Protein AF-A0A2E7CJ97-F1 (afdb_monomer_lite)

Foldseek 3Di:
DDDDPVVVVVVVVVVVVVVVVVVPPPVVPFQFAKEFLVLVQLLQVLLQVVCVLLVHPDRDDGDPGIDRTDDPVVVVSLVVVVVLCVVLVHDDPDDSNVPHYSVVSVVSSVSSVVLSVDPSSSVSSVVVPDDPPPCPDPPPPPDPPPDDPPPDPVVVVVVPPD

Secondary structure (DSSP, 8-state):
-PPPGGGGTSSHHHHHHHHHHHTT----PPPEEEE-HHHHHHHHHHHHHHHHHTT---PPPPPSS-EEE--HHHHHHHHHHHHHHHHTT------GGG--BHHHHHHHHHHHHHHTT-HHHHHHHHHHHS----------------------HHHHHHTT--

Sequence (162 aa):
MSIPTDLLAQAGNIGAGMDQIEAQGMQIAMPTGQYSSRALNSLVETVNEIMSMIGEQENYPSFTEDQTALPQDFVNMIMAIMTIAEDAQVPVDIELQDIVSDREIARLVALLKRLSKDSSFQQYLEAQESPPMMEEAAAVEALPEGGEMTVSDDELFASRMR

pLDDT: mean 76.58, std 20.95, range [38.78, 97.88]

Structure (mmCIF, N/CA/C/O backbone):
data_AF-A0A2E7CJ97-F1
#
_entry.id   AF-A0A2E7CJ97-F1
#
loop_
_atom_site.group_PDB
_atom_site.id
_atom_site.type_symbol
_atom_site.label_atom_id
_atom_site.label_alt_id
_atom_site.label_comp_id
_atom_site.label_asym_id
_atom_site.l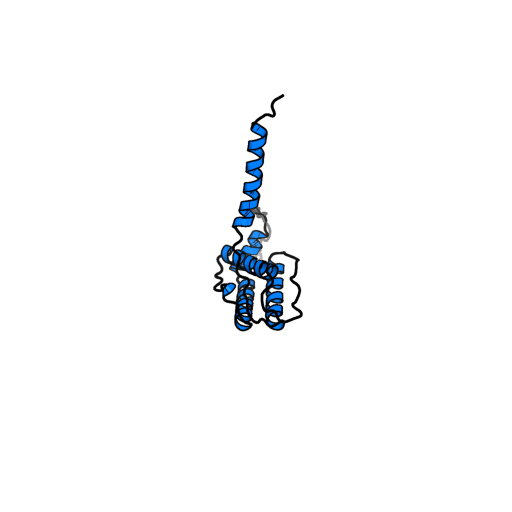abel_entity_id
_atom_site.label_seq_id
_atom_site.pdbx_PDB_ins_code
_atom_site.Cartn_x
_atom_site.Cartn_y
_atom_site.Cartn_z
_atom_site.occupancy
_atom_site.B_iso_or_equiv
_atom_site.auth_seq_id
_atom_site.auth_comp_id
_atom_site.auth_asym_id
_atom_site.auth_atom_id
_atom_site.pdbx_PDB_model_num
ATOM 1 N N . MET A 1 1 ? -24.989 52.827 -30.080 1.00 48.50 1 MET A N 1
ATOM 2 C CA . MET A 1 1 ? -23.684 52.197 -29.798 1.00 48.50 1 MET A CA 1
ATOM 3 C C . MET A 1 1 ? -23.980 50.757 -29.440 1.00 48.50 1 MET A C 1
ATOM 5 O O . MET A 1 1 ? -24.463 50.504 -28.345 1.00 48.50 1 MET A O 1
ATOM 9 N N . SER A 1 2 ? -23.861 49.868 -30.421 1.00 52.00 2 SER A N 1
ATOM 10 C CA . SER A 1 2 ? -24.247 48.461 -30.294 1.00 52.00 2 SER A CA 1
ATOM 11 C C . SER A 1 2 ? -23.062 47.675 -29.753 1.00 52.00 2 SER A C 1
ATOM 13 O O . SER A 1 2 ? -21.958 47.803 -30.279 1.00 52.00 2 SER A O 1
ATOM 15 N N . ILE A 1 3 ? -23.283 46.908 -28.688 1.00 54.12 3 ILE A N 1
ATOM 16 C CA . ILE A 1 3 ? -22.270 46.010 -28.137 1.00 54.12 3 ILE A CA 1
ATOM 17 C C . ILE A 1 3 ? -22.035 44.905 -29.182 1.00 54.12 3 ILE A C 1
ATOM 19 O O . ILE A 1 3 ? -23.017 44.314 -29.637 1.00 54.12 3 ILE A O 1
ATOM 23 N N . PRO A 1 4 ? -20.788 44.658 -29.621 1.00 50.66 4 PRO A N 1
ATOM 24 C CA . PRO A 1 4 ? -20.494 43.639 -30.621 1.00 50.66 4 PRO A CA 1
ATOM 25 C C . PRO A 1 4 ? -20.845 42.246 -30.086 1.00 50.66 4 PRO A C 1
ATOM 27 O O . PRO A 1 4 ? -20.364 41.820 -29.036 1.00 50.66 4 PRO A O 1
ATOM 30 N N . THR A 1 5 ? -21.696 41.549 -30.836 1.00 57.38 5 THR A N 1
ATOM 31 C CA . THR A 1 5 ? -22.243 40.211 -30.560 1.00 57.38 5 THR A CA 1
ATOM 32 C C . THR A 1 5 ? -21.164 39.125 -30.422 1.00 57.38 5 THR A C 1
ATOM 34 O O . THR A 1 5 ? -21.427 38.070 -29.853 1.00 57.38 5 THR A O 1
ATOM 37 N N . ASP A 1 6 ? -19.935 39.390 -30.868 1.00 49.72 6 ASP A N 1
ATOM 38 C CA . ASP A 1 6 ? -18.789 38.480 -30.758 1.00 49.72 6 ASP A CA 1
ATOM 39 C C . ASP A 1 6 ? -18.299 38.244 -29.320 1.00 49.72 6 ASP A C 1
ATOM 41 O O . ASP A 1 6 ? -17.726 37.194 -29.034 1.00 49.72 6 ASP A O 1
ATOM 45 N N . LEU A 1 7 ? -18.561 39.160 -28.377 1.00 48.19 7 LEU A N 1
ATOM 46 C CA . LEU A 1 7 ? -18.076 38.991 -26.999 1.00 48.19 7 LEU A CA 1
ATOM 47 C C . LEU A 1 7 ? -18.875 37.946 -26.193 1.00 48.19 7 LEU A C 1
ATOM 49 O O . LEU A 1 7 ? -18.390 37.437 -25.187 1.00 48.19 7 LEU A O 1
ATOM 53 N N . LEU A 1 8 ? -20.090 37.606 -26.637 1.00 50.56 8 LEU A N 1
ATOM 54 C CA . LEU A 1 8 ? -20.952 36.607 -25.989 1.00 50.56 8 LEU A CA 1
ATOM 55 C C . LEU A 1 8 ? -20.615 35.167 -26.403 1.00 50.56 8 LEU A C 1
ATOM 57 O O . LEU A 1 8 ? -20.913 34.239 -25.656 1.00 50.56 8 LEU A O 1
ATOM 61 N N . ALA A 1 9 ? -19.944 34.967 -27.541 1.00 52.75 9 ALA A N 1
ATOM 62 C CA . ALA A 1 9 ? -19.494 33.644 -27.979 1.00 52.75 9 ALA A CA 1
ATOM 63 C C . ALA A 1 9 ? -18.216 33.177 -27.256 1.00 52.75 9 ALA A C 1
ATOM 65 O O . ALA A 1 9 ? -17.947 31.981 -27.178 1.00 52.75 9 ALA A O 1
ATOM 66 N N . GLN A 1 10 ? -17.440 34.101 -26.682 1.00 48.22 10 GLN A N 1
ATOM 67 C CA . GLN A 1 10 ? -16.181 33.773 -26.006 1.00 48.22 10 GLN A CA 1
ATOM 68 C C . GLN A 1 10 ? -16.369 33.331 -24.542 1.00 48.22 10 GLN A C 1
ATOM 70 O O . GLN A 1 10 ? -15.485 32.695 -23.975 1.00 48.22 10 GLN A O 1
ATOM 75 N N . ALA A 1 11 ? -17.542 33.578 -23.947 1.00 48.16 11 ALA A N 1
ATOM 76 C CA . ALA A 1 11 ? -17.881 33.108 -22.600 1.00 48.16 11 ALA A CA 1
ATOM 77 C C . ALA A 1 11 ? -18.324 31.629 -22.552 1.00 48.16 11 ALA A C 1
ATOM 79 O O . ALA A 1 11 ? -18.315 31.026 -21.483 1.00 48.16 11 ALA A O 1
ATOM 80 N N . GLY A 1 12 ? -18.680 31.023 -23.693 1.00 48.44 12 GLY A N 1
ATOM 81 C CA . GLY A 1 12 ? -19.106 29.617 -23.763 1.00 48.44 12 GLY A CA 1
ATOM 82 C C . GLY A 1 12 ? -17.961 28.597 -23.715 1.00 48.44 12 GLY A C 1
ATOM 83 O O . GLY A 1 12 ? -18.174 27.462 -23.303 1.00 48.44 12 GLY A O 1
ATOM 84 N N . ASN A 1 13 ? -16.738 28.995 -24.077 1.00 50.66 13 ASN A N 1
ATOM 85 C CA . ASN A 1 13 ? -15.595 28.075 -24.165 1.00 50.66 13 ASN A CA 1
ATOM 86 C C . ASN A 1 13 ? -14.787 27.937 -22.867 1.00 50.66 13 ASN A C 1
ATOM 88 O O . ASN A 1 13 ? -13.909 27.085 -22.800 1.00 50.66 13 ASN A O 1
ATOM 92 N N . ILE A 1 14 ? -15.070 28.741 -21.837 1.00 50.97 14 ILE A N 1
ATOM 93 C CA . ILE A 1 14 ? -14.389 28.619 -20.537 1.00 50.97 14 ILE A CA 1
ATOM 94 C C . ILE A 1 14 ? -15.151 27.654 -19.606 1.00 50.97 14 ILE A C 1
ATOM 96 O O . ILE A 1 14 ? -14.530 26.990 -18.784 1.00 50.97 14 ILE A O 1
ATOM 100 N N . GLY A 1 15 ? -16.470 27.486 -19.787 1.00 48.19 15 GLY A N 1
ATOM 101 C CA . GLY A 1 15 ? -17.267 26.514 -19.019 1.00 48.19 15 GLY A CA 1
ATOM 102 C C . GLY A 1 15 ? -16.961 25.050 -19.362 1.00 48.19 15 GLY A C 1
ATOM 103 O O . GLY A 1 15 ? -16.902 24.208 -18.475 1.00 48.19 15 GLY A O 1
ATOM 104 N N . ALA A 1 16 ? -16.652 24.750 -20.627 1.00 52.31 16 ALA A N 1
ATOM 105 C CA . ALA A 1 16 ? -16.424 23.375 -21.086 1.00 52.31 16 ALA A CA 1
ATOM 106 C C . ALA A 1 16 ? -15.117 22.733 -20.571 1.00 52.31 16 ALA A C 1
ATOM 108 O O . ALA A 1 16 ? -14.975 21.514 -20.627 1.00 52.31 16 ALA A O 1
ATOM 109 N N . GLY A 1 17 ? -14.165 23.533 -20.074 1.00 47.38 17 GLY A N 1
ATOM 110 C CA . GLY A 1 17 ? -12.924 23.028 -19.475 1.00 47.38 17 GLY A CA 1
ATOM 111 C C . GLY A 1 17 ? -13.058 22.643 -17.998 1.00 47.38 17 GLY A C 1
ATOM 112 O O . GLY A 1 17 ? -12.276 21.829 -17.518 1.00 47.38 17 GLY A O 1
ATOM 113 N N . MET A 1 18 ? -14.048 23.192 -17.282 1.00 49.38 18 MET A N 1
ATOM 114 C CA . MET A 1 18 ? -14.311 22.836 -15.879 1.00 49.38 18 MET A CA 1
ATOM 115 C C . MET A 1 18 ? -15.235 21.612 -15.778 1.00 49.38 18 MET A C 1
ATOM 117 O O . MET A 1 18 ? -14.968 20.721 -14.975 1.00 49.38 18 MET A O 1
ATOM 121 N N . ASP A 1 19 ? -16.213 21.480 -16.682 1.00 46.44 19 ASP A N 1
ATOM 122 C CA . ASP A 1 19 ? -17.078 20.292 -16.780 1.00 46.44 19 ASP A CA 1
ATOM 123 C C . ASP A 1 19 ? -16.310 18.995 -17.110 1.00 46.44 19 ASP A C 1
ATOM 125 O O . ASP A 1 19 ? -16.733 17.907 -16.727 1.00 46.44 19 ASP A O 1
ATOM 129 N N . GLN A 1 20 ? -15.160 19.065 -17.792 1.00 49.78 20 GLN A N 1
ATOM 130 C CA . GLN A 1 20 ? -14.370 17.866 -18.116 1.00 49.78 20 GLN A CA 1
ATOM 131 C C . GLN A 1 20 ? -13.603 17.282 -16.922 1.00 49.78 20 GLN A C 1
ATOM 133 O O . GLN A 1 20 ? -13.283 16.091 -16.933 1.00 49.78 20 GLN A O 1
ATOM 138 N N . ILE A 1 21 ? -13.335 18.093 -15.896 1.00 51.81 21 ILE A N 1
ATOM 139 C CA . ILE A 1 21 ? -12.759 17.618 -14.633 1.00 51.81 21 ILE A CA 1
ATOM 140 C C . ILE A 1 21 ? -13.882 17.080 -13.732 1.00 51.81 21 ILE A C 1
ATOM 142 O O . ILE A 1 21 ? -13.705 16.057 -13.077 1.00 51.81 21 ILE A O 1
ATOM 146 N N . GLU A 1 22 ? -15.071 17.689 -13.768 1.00 46.62 22 GLU A N 1
ATOM 147 C CA . GLU A 1 22 ? -16.236 17.232 -12.995 1.00 46.62 22 GLU A CA 1
ATOM 148 C C . GLU A 1 22 ? -16.875 15.942 -13.554 1.00 46.62 22 GLU A C 1
ATOM 150 O O . GLU A 1 22 ? -17.333 15.093 -12.788 1.00 46.62 22 GLU A O 1
ATOM 155 N N . ALA A 1 23 ? -16.843 15.716 -14.873 1.00 45.81 23 ALA A N 1
ATOM 156 C CA . ALA A 1 23 ? -17.399 14.514 -15.511 1.00 45.81 23 ALA A CA 1
ATOM 157 C C . ALA A 1 23 ? -16.522 13.249 -15.376 1.00 45.81 23 ALA A C 1
ATOM 159 O O . ALA A 1 23 ? -16.996 12.147 -15.653 1.00 45.81 23 ALA A O 1
ATOM 160 N N . GLN A 1 24 ? -15.273 13.382 -14.914 1.00 50.56 24 GLN A N 1
ATOM 161 C CA . GLN A 1 24 ? -14.450 12.260 -14.435 1.00 50.56 24 GLN A CA 1
ATOM 162 C C . GLN A 1 24 ? -14.617 12.013 -12.932 1.00 50.56 24 GLN A C 1
ATOM 164 O O . GLN A 1 24 ? -13.866 11.239 -12.341 1.00 50.56 24 GLN A O 1
ATOM 169 N N . GLY A 1 25 ? -15.654 12.592 -12.321 1.00 49.69 25 GLY A N 1
ATOM 170 C CA . GLY A 1 25 ? -16.232 12.104 -11.079 1.00 49.69 25 GLY A CA 1
ATOM 171 C C . GLY A 1 25 ? -16.847 10.716 -11.270 1.00 49.69 25 GLY A C 1
ATOM 172 O O . GLY A 1 25 ? -18.046 10.527 -11.071 1.00 49.69 25 GLY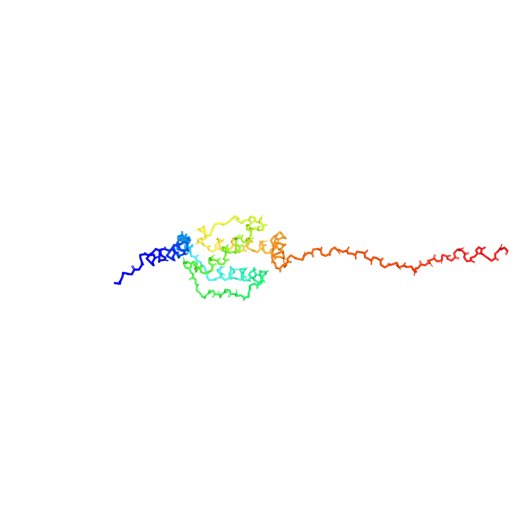 A O 1
ATOM 173 N N . MET A 1 26 ? -16.026 9.714 -11.604 1.00 52.81 26 MET A N 1
ATOM 174 C CA . MET A 1 26 ? -16.217 8.403 -11.011 1.00 52.81 26 MET A CA 1
ATOM 175 C C . MET A 1 26 ? -16.265 8.685 -9.512 1.00 52.81 26 MET A C 1
ATOM 177 O O . MET A 1 26 ? -15.246 8.937 -8.874 1.00 52.81 26 MET A O 1
ATOM 181 N N . GLN A 1 27 ? -17.473 8.729 -8.953 1.00 55.50 27 GLN A N 1
ATOM 182 C CA . GLN A 1 27 ? -17.664 8.504 -7.533 1.00 55.50 27 GLN A CA 1
ATOM 183 C C . GLN A 1 27 ? -17.179 7.078 -7.312 1.00 55.50 27 GLN A C 1
ATOM 185 O O . GLN A 1 27 ? -17.967 6.135 -7.355 1.00 55.50 27 GLN A O 1
ATOM 190 N N . ILE A 1 28 ? -15.862 6.909 -7.197 1.00 59.88 28 ILE A N 1
ATOM 191 C CA . ILE A 1 28 ? -15.268 5.670 -6.740 1.00 59.88 28 ILE A CA 1
ATOM 192 C C . ILE A 1 28 ? -15.876 5.522 -5.366 1.00 59.88 28 ILE A C 1
ATOM 194 O O . ILE A 1 28 ? -15.630 6.341 -4.476 1.00 59.88 28 ILE A O 1
ATOM 198 N N . ALA A 1 29 ? -16.811 4.580 -5.264 1.00 70.19 29 ALA A N 1
ATOM 199 C CA . ALA A 1 29 ? -17.498 4.321 -4.024 1.00 70.19 29 ALA A CA 1
ATOM 200 C C . ALA A 1 29 ? -16.400 4.097 -2.992 1.00 70.19 29 ALA A C 1
ATOM 202 O O . ALA A 1 29 ? -15.577 3.195 -3.157 1.00 70.19 29 ALA A O 1
ATOM 203 N N . MET A 1 30 ? -16.328 4.980 -1.991 1.00 78.75 30 MET A N 1
ATOM 204 C CA . MET A 1 30 ? -15.330 4.829 -0.945 1.00 78.75 30 MET A CA 1
ATOM 205 C C . MET A 1 30 ? -15.556 3.442 -0.349 1.00 78.75 30 MET A C 1
ATOM 207 O O . MET A 1 30 ? -16.697 3.145 0.027 1.00 78.75 30 MET A O 1
ATOM 211 N N . PRO A 1 31 ? -14.536 2.574 -0.310 1.00 82.94 31 PRO A N 1
ATOM 212 C CA . PRO A 1 3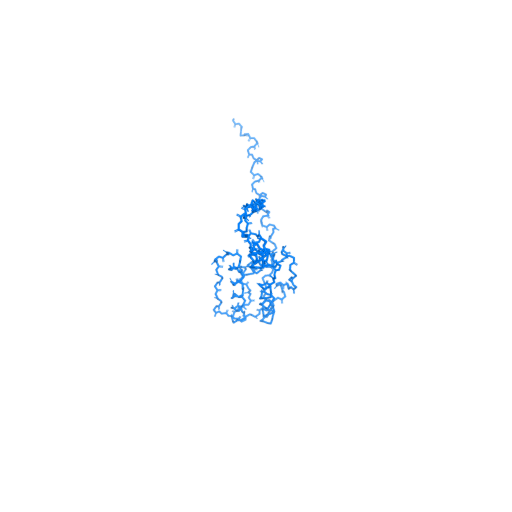1 ? -14.705 1.261 0.274 1.00 82.94 31 PRO A CA 1
ATOM 213 C C . PRO A 1 31 ? -15.172 1.449 1.716 1.00 82.94 31 PRO A C 1
ATOM 215 O O . PRO A 1 31 ? -14.569 2.182 2.509 1.00 82.94 31 PRO A O 1
ATOM 218 N N . THR A 1 32 ? -16.331 0.857 1.995 1.00 87.81 32 THR A N 1
ATOM 219 C CA . THR A 1 32 ? -16.963 0.878 3.309 1.00 87.81 32 THR A CA 1
ATOM 220 C C . THR A 1 32 ? -16.830 -0.501 3.925 1.00 87.81 32 THR A C 1
ATOM 222 O O . THR A 1 32 ? -16.964 -1.524 3.252 1.00 87.81 32 THR A O 1
ATOM 225 N N . GLY A 1 33 ? -16.545 -0.536 5.218 1.00 91.38 33 GLY A N 1
ATOM 226 C CA . GLY A 1 33 ? -16.186 -1.766 5.897 1.00 91.38 33 GLY A CA 1
ATOM 227 C C . GLY A 1 33 ? -16.012 -1.573 7.391 1.00 91.38 33 GLY A C 1
ATOM 228 O O . GLY A 1 33 ? -16.500 -0.611 7.980 1.00 91.38 33 GLY A O 1
ATOM 229 N N . GLN A 1 34 ? -15.324 -2.520 8.016 1.00 92.50 34 GLN A N 1
ATOM 230 C CA . GLN A 1 34 ? -14.832 -2.372 9.383 1.00 92.50 34 GLN A CA 1
ATOM 231 C C . GLN A 1 34 ? -13.326 -2.571 9.354 1.00 92.50 34 GLN A C 1
ATOM 233 O O . GLN A 1 34 ? -12.850 -3.682 9.113 1.00 92.50 34 GLN A O 1
ATOM 238 N N . TYR A 1 35 ? -12.603 -1.478 9.573 1.00 95.69 35 TYR A N 1
ATOM 239 C CA . TYR A 1 35 ? -11.155 -1.447 9.487 1.00 95.69 35 TYR A CA 1
ATOM 240 C C . TYR A 1 35 ? -10.581 -1.085 10.846 1.00 95.69 35 TYR A C 1
ATOM 242 O O . TYR A 1 35 ? -10.839 0.002 11.371 1.00 95.69 35 TYR A O 1
ATOM 250 N N . SER A 1 36 ? -9.777 -1.976 11.415 1.00 97.50 36 SER A N 1
ATOM 251 C CA . SER A 1 36 ? -9.037 -1.638 12.619 1.00 97.50 36 SER A CA 1
ATOM 252 C C . SER A 1 36 ? -7.943 -0.625 12.293 1.00 97.50 36 SER A C 1
ATOM 254 O O . SER A 1 36 ? -7.231 -0.731 11.290 1.00 97.50 36 SER A O 1
ATOM 256 N N . SER A 1 37 ? -7.752 0.334 13.194 1.00 96.81 37 SER A N 1
ATOM 257 C CA . SER A 1 37 ? -6.634 1.284 13.184 1.00 96.81 37 SER A CA 1
ATOM 258 C C . SER A 1 37 ? -5.289 0.579 12.986 1.00 96.81 37 SER A C 1
ATOM 260 O O . SER A 1 37 ? -4.430 1.047 12.245 1.00 96.81 37 SER A O 1
ATOM 262 N N . ARG A 1 38 ? -5.113 -0.605 13.585 1.00 97.44 38 ARG A N 1
ATOM 263 C CA . ARG A 1 38 ? -3.915 -1.435 13.414 1.00 97.44 38 ARG A CA 1
ATOM 264 C C . ARG A 1 38 ? -3.713 -1.893 11.967 1.00 97.44 38 ARG A C 1
ATOM 266 O O . ARG A 1 38 ? -2.595 -1.792 11.465 1.00 97.44 38 ARG A O 1
ATOM 273 N N . ALA A 1 39 ? -4.746 -2.438 11.325 1.00 96.94 39 ALA A N 1
ATOM 274 C CA . ALA A 1 39 ? -4.647 -2.899 9.942 1.00 96.94 39 ALA A CA 1
ATOM 275 C C . ALA A 1 39 ? -4.392 -1.719 8.995 1.00 96.94 39 ALA A C 1
ATOM 277 O O . ALA A 1 39 ? -3.493 -1.791 8.156 1.00 96.94 39 ALA A O 1
ATOM 278 N N . LEU A 1 40 ? -5.114 -0.612 9.194 1.00 96.62 40 LEU A N 1
ATOM 279 C CA . LEU A 1 40 ? -4.932 0.620 8.429 1.00 96.62 40 LEU A CA 1
ATOM 280 C C . LEU A 1 40 ? -3.517 1.179 8.563 1.00 96.62 40 LEU A C 1
ATOM 282 O O . LEU A 1 40 ? -2.900 1.510 7.559 1.00 96.62 40 LEU A O 1
ATOM 286 N N . ASN A 1 41 ? -2.961 1.219 9.773 1.00 97.88 41 ASN A N 1
ATOM 287 C CA . ASN A 1 41 ? -1.604 1.720 9.983 1.00 97.88 41 ASN A CA 1
ATOM 288 C C . ASN A 1 41 ? -0.543 0.838 9.318 1.00 97.88 41 ASN A C 1
ATOM 290 O O . ASN A 1 41 ? 0.407 1.367 8.752 1.00 97.88 41 ASN A O 1
ATOM 294 N N . SER A 1 42 ? -0.736 -0.484 9.276 1.00 97.75 42 SER A N 1
ATOM 295 C CA . SER A 1 42 ? 0.149 -1.356 8.490 1.00 97.75 42 SER A CA 1
ATOM 296 C C . SER A 1 42 ? 0.086 -1.059 6.986 1.00 97.75 42 SER A C 1
ATOM 298 O O . SER A 1 42 ? 1.076 -1.275 6.281 1.00 97.75 42 SER A O 1
ATOM 300 N N . LEU A 1 43 ? -1.070 -0.618 6.483 1.00 96.94 43 LEU A N 1
ATOM 301 C CA . LEU A 1 43 ? -1.229 -0.190 5.096 1.00 96.94 43 LEU A CA 1
ATOM 302 C C . LEU A 1 43 ? -0.580 1.171 4.857 1.00 96.94 43 LEU A C 1
ATOM 304 O O . LEU A 1 43 ? 0.186 1.288 3.909 1.00 96.94 43 LEU A O 1
ATOM 308 N N . VAL A 1 44 ? -0.792 2.142 5.749 1.00 97.06 44 VAL A N 1
ATOM 309 C CA . VAL A 1 44 ? -0.138 3.462 5.709 1.00 97.06 44 VAL A CA 1
ATOM 310 C C . VAL A 1 44 ? 1.381 3.325 5.675 1.00 97.06 44 VAL A C 1
ATOM 312 O O . VAL A 1 44 ? 2.019 3.918 4.816 1.00 97.06 44 VAL A O 1
ATOM 315 N N . GLU A 1 45 ? 1.965 2.500 6.548 1.00 97.12 45 GLU A N 1
ATOM 316 C CA . GLU A 1 45 ? 3.412 2.244 6.561 1.00 97.12 45 GLU A CA 1
ATOM 317 C C . GLU A 1 45 ? 3.919 1.740 5.203 1.00 97.12 45 GLU A C 1
ATOM 319 O O . GLU A 1 45 ? 4.940 2.207 4.709 1.00 97.12 45 GLU A O 1
ATOM 324 N N . THR A 1 46 ? 3.179 0.819 4.581 1.00 96.75 46 THR A N 1
ATOM 325 C CA . THR A 1 46 ? 3.559 0.229 3.289 1.00 96.75 46 THR A CA 1
ATOM 326 C C . THR A 1 46 ? 3.393 1.225 2.139 1.00 96.75 46 THR A C 1
ATOM 328 O O . THR A 1 46 ? 4.230 1.278 1.244 1.00 96.75 46 THR A O 1
ATOM 331 N N . VAL A 1 47 ? 2.323 2.024 2.158 1.00 95.69 47 VAL A N 1
ATOM 332 C CA . VAL A 1 47 ? 2.093 3.092 1.175 1.00 95.69 47 VAL A CA 1
ATOM 333 C C . VAL A 1 47 ? 3.201 4.139 1.276 1.00 95.69 47 VAL A C 1
ATOM 335 O O . VAL A 1 47 ? 3.818 4.454 0.268 1.00 95.69 47 VAL A O 1
ATOM 338 N N . ASN A 1 48 ? 3.523 4.608 2.483 1.00 95.69 48 ASN A N 1
ATOM 339 C CA . ASN A 1 48 ? 4.588 5.586 2.715 1.00 95.69 48 ASN A CA 1
ATOM 340 C C . ASN A 1 48 ? 5.976 5.065 2.291 1.00 95.69 48 ASN A C 1
ATOM 342 O O . ASN A 1 48 ? 6.776 5.824 1.743 1.00 95.69 48 ASN A O 1
ATOM 346 N N . GLU A 1 49 ? 6.257 3.772 2.498 1.00 94.38 49 GLU A N 1
ATOM 347 C CA . GLU A 1 49 ? 7.477 3.120 1.999 1.00 94.38 49 GLU A CA 1
ATOM 348 C C . GLU A 1 49 ? 7.574 3.228 0.470 1.00 94.38 49 GLU A C 1
ATOM 350 O O . GLU A 1 49 ? 8.608 3.641 -0.047 1.00 94.38 49 GLU A O 1
ATOM 355 N N . ILE A 1 50 ? 6.488 2.930 -0.251 1.00 93.06 50 ILE A N 1
ATOM 356 C CA . ILE A 1 50 ? 6.451 3.020 -1.719 1.00 93.06 50 ILE A CA 1
ATOM 357 C C . ILE A 1 50 ? 6.523 4.472 -2.198 1.00 93.06 50 ILE A C 1
ATOM 359 O O . ILE A 1 50 ? 7.263 4.758 -3.132 1.00 93.06 50 ILE A O 1
ATOM 363 N N . MET A 1 51 ? 5.812 5.401 -1.555 1.00 91.12 51 MET A N 1
ATOM 364 C CA . MET A 1 51 ? 5.875 6.829 -1.900 1.00 91.12 51 MET A CA 1
ATOM 365 C C . MET A 1 51 ? 7.308 7.361 -1.801 1.00 91.12 51 MET A C 1
ATOM 367 O O . MET A 1 51 ? 7.778 8.050 -2.703 1.00 91.12 51 MET A O 1
ATOM 371 N N . SER A 1 52 ? 8.043 6.933 -0.769 1.00 91.25 52 SER A N 1
ATOM 372 C CA . SER A 1 52 ? 9.461 7.267 -0.613 1.00 91.25 52 SER A CA 1
ATOM 373 C C . SER A 1 52 ? 10.326 6.728 -1.761 1.00 91.25 52 SER A C 1
ATOM 375 O O . SER A 1 52 ? 11.325 7.353 -2.104 1.00 91.25 52 SER A O 1
ATOM 377 N N . MET A 1 53 ? 9.957 5.592 -2.369 1.00 89.75 53 MET A N 1
ATOM 378 C CA . MET A 1 53 ? 10.645 5.040 -3.547 1.00 89.75 53 MET A CA 1
ATOM 379 C C . MET A 1 53 ? 10.342 5.810 -4.837 1.00 89.75 53 MET A C 1
ATOM 381 O O . MET A 1 53 ? 11.142 5.758 -5.759 1.00 89.75 53 MET A O 1
ATOM 385 N N . ILE A 1 54 ? 9.203 6.502 -4.908 1.00 87.69 54 ILE A N 1
ATOM 386 C CA . ILE A 1 54 ? 8.799 7.328 -6.061 1.00 87.69 54 ILE A CA 1
ATOM 387 C C . ILE A 1 54 ? 9.380 8.758 -5.941 1.00 87.69 54 ILE A C 1
ATOM 389 O O . ILE A 1 54 ? 9.193 9.592 -6.820 1.00 87.69 54 ILE A O 1
ATOM 393 N N . GLY A 1 55 ? 10.096 9.060 -4.852 1.00 85.12 55 GLY A N 1
ATOM 394 C CA . GLY A 1 55 ? 10.678 10.382 -4.593 1.00 85.12 55 GLY A CA 1
ATOM 395 C C . GLY A 1 55 ? 9.708 11.385 -3.953 1.00 85.12 55 GLY A C 1
ATOM 396 O O . GLY A 1 55 ? 10.085 12.530 -3.695 1.00 85.12 55 GLY A O 1
ATOM 397 N N . GLU A 1 56 ? 8.483 10.962 -3.636 1.00 82.94 56 GLU A N 1
ATOM 398 C CA . GLU A 1 56 ? 7.495 11.766 -2.917 1.00 82.94 56 GLU A CA 1
ATOM 399 C C . GLU A 1 56 ? 7.829 11.797 -1.417 1.00 82.94 56 GLU A C 1
ATOM 401 O O . GLU A 1 56 ? 7.992 10.762 -0.768 1.00 82.94 56 GLU A O 1
ATOM 406 N N . GLN A 1 57 ? 7.936 12.998 -0.839 1.00 75.81 57 GLN A N 1
ATOM 407 C CA . GLN A 1 57 ? 8.283 13.174 0.582 1.00 75.81 57 GLN A CA 1
ATOM 408 C C . GLN A 1 57 ? 7.062 13.286 1.502 1.00 75.81 57 GLN A C 1
ATOM 410 O O . GLN A 1 57 ? 7.207 13.322 2.730 1.00 75.81 57 GLN A O 1
ATOM 415 N N . GLU A 1 58 ? 5.862 13.369 0.930 1.00 83.88 58 GLU A N 1
ATOM 416 C CA . GLU A 1 58 ? 4.636 13.499 1.702 1.00 83.88 58 GLU A CA 1
ATOM 417 C C . GLU A 1 58 ? 4.201 12.134 2.249 1.00 83.88 58 GLU A C 1
ATOM 419 O O . GLU A 1 58 ? 3.793 11.233 1.518 1.00 83.88 58 GLU A O 1
ATOM 424 N N . ASN A 1 59 ? 4.308 11.980 3.570 1.00 90.81 59 ASN A N 1
ATOM 425 C CA . ASN A 1 59 ? 3.851 10.788 4.274 1.00 90.81 59 ASN A CA 1
ATOM 426 C C . ASN A 1 59 ? 2.402 10.966 4.718 1.00 90.81 59 ASN A C 1
ATOM 428 O O . ASN A 1 59 ? 2.060 11.967 5.354 1.00 90.81 59 ASN A O 1
ATOM 432 N N . TYR A 1 60 ? 1.578 9.950 4.484 1.00 94.38 60 TYR A N 1
ATOM 433 C CA . TYR A 1 60 ? 0.225 9.925 5.019 1.00 94.38 60 TYR A CA 1
ATOM 434 C C . TYR A 1 60 ? 0.253 9.681 6.540 1.00 94.38 60 TYR A C 1
ATOM 436 O O . TYR A 1 60 ? 1.012 8.817 7.006 1.00 94.38 60 TYR A O 1
ATOM 444 N N . PRO A 1 61 ? -0.545 10.416 7.340 1.00 95.88 61 PRO A N 1
ATOM 445 C CA . PRO A 1 61 ? -0.565 10.260 8.791 1.00 95.88 61 PRO A CA 1
ATOM 446 C C . PRO A 1 61 ? -1.193 8.931 9.234 1.00 95.88 61 PRO A C 1
ATOM 448 O O . PRO A 1 61 ? -2.036 8.348 8.557 1.00 95.88 61 PRO A O 1
ATOM 451 N N . SER A 1 62 ? -0.817 8.460 10.424 1.00 96.38 62 SER A N 1
ATOM 452 C CA . SER A 1 62 ? -1.419 7.268 11.029 1.00 96.38 62 SER A CA 1
ATOM 453 C C . SER A 1 62 ? -2.854 7.519 11.510 1.00 96.38 62 SER A C 1
ATOM 455 O O . SER A 1 62 ? -3.187 8.592 12.013 1.00 96.38 62 SER A O 1
ATOM 457 N N . PHE A 1 63 ? -3.683 6.481 11.446 1.00 95.81 63 PHE A N 1
ATOM 458 C CA . PHE A 1 63 ? -5.030 6.444 12.002 1.00 95.81 63 PHE A CA 1
ATOM 459 C C . PHE A 1 63 ? -4.991 6.206 13.514 1.00 95.81 63 PHE A C 1
ATOM 461 O O . PHE A 1 63 ? -4.368 5.254 13.993 1.00 95.81 63 PHE A O 1
ATOM 468 N N . THR A 1 64 ? -5.689 7.052 14.273 1.00 96.62 64 THR A N 1
ATOM 469 C CA . THR A 1 64 ? -5.802 6.936 15.738 1.00 96.62 64 THR A CA 1
ATOM 470 C C . THR A 1 64 ? -6.970 6.063 16.184 1.00 96.62 64 THR A C 1
ATOM 472 O O . THR A 1 64 ? -6.968 5.568 17.308 1.00 96.62 64 THR A O 1
ATOM 475 N N . GLU A 1 65 ? -7.965 5.886 15.318 1.00 96.31 65 GLU A N 1
ATOM 476 C CA . GLU A 1 65 ? -9.215 5.187 15.604 1.00 96.31 65 GLU A CA 1
ATOM 477 C C . GLU A 1 65 ? -9.583 4.262 14.445 1.00 96.31 65 GLU A C 1
ATOM 479 O O . GLU A 1 65 ? -9.156 4.468 13.304 1.00 96.31 65 GLU A O 1
ATOM 484 N N . ASP A 1 66 ? -10.381 3.244 14.754 1.00 96.75 66 ASP A N 1
ATOM 485 C CA . ASP A 1 66 ? -10.951 2.341 13.759 1.00 96.75 66 ASP A CA 1
ATOM 486 C C . ASP A 1 66 ? -11.865 3.122 12.806 1.00 96.75 66 ASP A C 1
ATOM 488 O O . ASP A 1 66 ? -12.548 4.067 13.207 1.00 96.75 66 ASP A O 1
ATOM 492 N N . GLN A 1 67 ? -11.876 2.731 11.535 1.00 95.19 67 GLN A N 1
ATOM 493 C CA . GLN A 1 67 ? -12.614 3.435 10.491 1.00 95.19 67 GLN A CA 1
ATOM 494 C C . GLN A 1 67 ? -13.670 2.529 9.874 1.00 95.19 67 GLN A C 1
ATOM 496 O O . GLN A 1 67 ? -13.497 1.315 9.755 1.00 95.19 67 GLN A O 1
ATOM 501 N N . THR A 1 68 ? -14.766 3.144 9.441 1.00 94.12 68 THR A N 1
ATOM 502 C CA . THR A 1 68 ? -15.823 2.456 8.683 1.00 94.12 68 THR A CA 1
ATOM 503 C C . THR A 1 68 ? -15.771 2.749 7.186 1.00 94.12 68 THR A C 1
ATOM 505 O O . T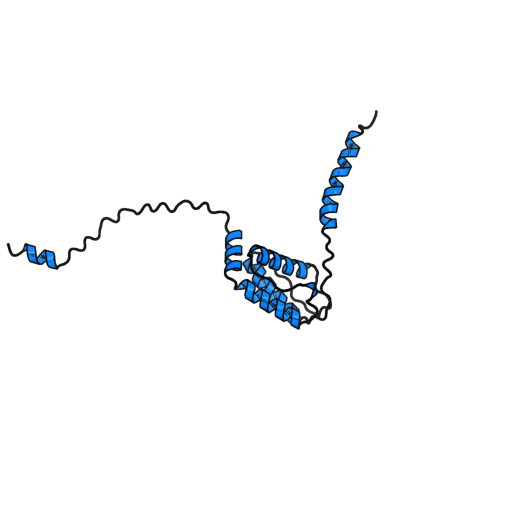HR A 1 68 ? -16.449 2.095 6.396 1.00 94.12 68 THR A O 1
ATOM 508 N N . ALA A 1 69 ? -14.943 3.713 6.788 1.00 93.00 69 ALA A N 1
ATOM 509 C CA . ALA A 1 69 ? -14.670 4.074 5.408 1.00 93.00 69 ALA A CA 1
ATOM 510 C C . ALA A 1 69 ? -13.215 4.532 5.288 1.00 93.00 69 ALA A C 1
ATOM 512 O O . ALA A 1 69 ? -12.686 5.159 6.210 1.00 93.00 69 ALA A O 1
ATOM 513 N N . LEU A 1 70 ? -12.574 4.232 4.161 1.00 91.06 70 LEU A N 1
ATOM 514 C CA . LEU A 1 70 ? -11.256 4.789 3.871 1.00 91.06 70 LEU A CA 1
ATOM 515 C C . LEU A 1 70 ? -11.382 6.267 3.467 1.00 91.06 70 LEU A C 1
ATOM 517 O O . LEU A 1 70 ? -12.241 6.588 2.642 1.00 91.06 70 LEU A O 1
ATOM 521 N N . PRO A 1 71 ? -10.530 7.168 3.995 1.00 91.94 71 PRO A N 1
ATOM 522 C CA . PRO A 1 71 ? -10.478 8.545 3.521 1.00 91.94 71 PRO A CA 1
ATOM 523 C C . PRO A 1 71 ? -10.158 8.594 2.031 1.00 91.94 71 PRO A C 1
ATOM 525 O O . PRO A 1 71 ? -9.284 7.870 1.554 1.00 91.94 71 PRO A O 1
ATOM 528 N N . GLN A 1 72 ? -10.831 9.487 1.310 1.00 90.50 72 GLN A N 1
ATOM 529 C CA . GLN A 1 72 ? -10.678 9.609 -0.137 1.00 90.50 72 GLN A CA 1
ATOM 530 C C . GLN A 1 72 ? -9.227 9.877 -0.551 1.00 90.50 72 GLN A C 1
ATOM 532 O O . GLN A 1 72 ? -8.736 9.242 -1.479 1.00 90.50 72 GLN A O 1
ATOM 537 N N . ASP A 1 73 ? -8.520 10.748 0.170 1.00 91.94 73 ASP A N 1
ATOM 538 C CA . ASP A 1 73 ? -7.120 11.064 -0.128 1.00 91.94 73 ASP A CA 1
ATOM 539 C C . ASP A 1 73 ? -6.228 9.819 -0.050 1.00 91.94 73 ASP A C 1
ATOM 541 O O . ASP A 1 73 ? -5.387 9.591 -0.915 1.00 91.94 73 ASP A O 1
ATOM 545 N N . PHE A 1 74 ? -6.474 8.951 0.934 1.00 93.06 74 PHE A N 1
ATOM 546 C CA . PHE A 1 74 ? -5.724 7.709 1.087 1.00 93.06 74 PHE A CA 1
ATOM 547 C C . PHE A 1 74 ? -6.039 6.704 -0.029 1.00 93.06 74 PHE A C 1
ATOM 549 O O . PHE A 1 74 ? -5.138 6.055 -0.557 1.00 93.06 74 PHE A O 1
ATOM 556 N N . VAL A 1 75 ? -7.309 6.608 -0.436 1.00 92.31 75 VAL A N 1
ATOM 557 C CA . VAL A 1 75 ? -7.725 5.793 -1.590 1.00 92.31 75 VAL A CA 1
ATOM 558 C C . VAL A 1 75 ? -7.045 6.292 -2.868 1.00 92.31 75 VAL A C 1
ATOM 560 O O . VAL A 1 75 ? -6.520 5.481 -3.627 1.00 92.31 75 VAL A O 1
ATOM 563 N N . ASN A 1 76 ? -6.982 7.610 -3.076 1.00 90.94 76 ASN A N 1
ATOM 564 C CA . ASN A 1 76 ? -6.304 8.218 -4.222 1.00 90.94 76 ASN A CA 1
ATOM 565 C C . ASN A 1 76 ? -4.811 7.873 -4.264 1.00 90.94 76 ASN A C 1
ATOM 567 O O . ASN A 1 76 ? -4.305 7.540 -5.333 1.00 90.94 76 ASN A O 1
ATOM 571 N N . MET A 1 77 ? -4.120 7.884 -3.119 1.00 92.06 77 MET A N 1
ATOM 572 C CA . MET A 1 77 ? -2.712 7.469 -3.046 1.00 92.06 77 MET A CA 1
ATOM 573 C C . MET A 1 77 ? -2.525 6.000 -3.437 1.00 92.06 77 MET A C 1
ATOM 575 O O . MET A 1 77 ? -1.629 5.675 -4.212 1.00 92.06 77 MET A O 1
ATOM 579 N N . ILE A 1 78 ? -3.385 5.104 -2.940 1.00 93.31 78 ILE A N 1
ATOM 580 C CA . ILE A 1 78 ? -3.314 3.680 -3.293 1.00 93.31 78 ILE A CA 1
ATOM 581 C C . ILE A 1 78 ? -3.561 3.494 -4.794 1.00 93.31 78 ILE A C 1
ATOM 583 O O . ILE A 1 78 ? -2.813 2.769 -5.443 1.00 93.31 78 ILE A O 1
ATOM 587 N N . MET A 1 79 ? -4.564 4.172 -5.359 1.00 91.81 79 MET A N 1
ATOM 588 C CA . MET A 1 79 ? -4.837 4.117 -6.797 1.00 91.81 79 MET A CA 1
ATOM 589 C C . MET A 1 79 ? -3.666 4.632 -7.623 1.00 91.81 79 MET A C 1
ATOM 591 O O . MET A 1 79 ? -3.315 3.992 -8.603 1.00 91.81 79 MET A O 1
ATOM 595 N N . ALA A 1 80 ? -3.025 5.730 -7.216 1.00 91.62 80 ALA A N 1
ATOM 596 C CA . ALA A 1 80 ? -1.846 6.239 -7.909 1.00 91.62 80 ALA A CA 1
ATOM 597 C C . ALA A 1 80 ? -0.733 5.180 -7.969 1.00 91.62 80 ALA A C 1
ATOM 599 O O . ALA A 1 80 ? -0.179 4.934 -9.037 1.00 91.62 80 ALA A O 1
ATOM 600 N N . ILE A 1 81 ? -0.464 4.485 -6.858 1.00 92.62 81 ILE A N 1
ATOM 601 C CA . ILE A 1 81 ? 0.509 3.381 -6.824 1.00 92.62 81 ILE A CA 1
ATOM 602 C C . ILE A 1 81 ? 0.090 2.238 -7.759 1.00 92.62 81 ILE A C 1
ATOM 604 O O . ILE A 1 81 ? 0.933 1.682 -8.463 1.00 92.62 81 ILE A O 1
ATOM 608 N N . MET A 1 82 ? -1.197 1.879 -7.780 1.00 92.69 82 MET A N 1
ATOM 609 C CA . MET A 1 82 ? -1.713 0.833 -8.668 1.00 92.69 82 MET A CA 1
ATOM 610 C C . MET A 1 82 ? -1.570 1.217 -10.145 1.00 92.69 82 MET A C 1
ATOM 612 O O . MET A 1 82 ? -1.105 0.396 -10.926 1.00 92.69 82 MET A O 1
ATOM 616 N N . THR A 1 83 ? -1.870 2.463 -10.516 1.00 91.75 83 THR A N 1
ATOM 617 C CA . THR A 1 83 ? -1.671 2.975 -11.880 1.00 91.75 83 THR A CA 1
ATOM 618 C C . THR A 1 83 ? -0.203 2.897 -12.296 1.00 91.75 83 THR A C 1
ATOM 620 O O . THR A 1 83 ? 0.106 2.408 -13.376 1.00 91.75 83 THR A O 1
ATOM 623 N N . ILE A 1 84 ? 0.722 3.298 -11.417 1.00 91.56 84 ILE A N 1
ATOM 624 C CA . ILE A 1 84 ? 2.166 3.190 -11.684 1.00 91.56 84 ILE A CA 1
ATOM 625 C C . ILE A 1 84 ? 2.570 1.719 -11.880 1.00 91.56 84 ILE A C 1
ATOM 627 O O . ILE A 1 84 ? 3.394 1.409 -12.738 1.00 91.56 84 ILE A O 1
ATOM 631 N N . ALA A 1 85 ? 1.993 0.795 -11.108 1.00 92.69 85 ALA A N 1
ATOM 632 C CA . ALA A 1 85 ? 2.245 -0.636 -11.268 1.00 92.69 85 ALA A CA 1
ATOM 633 C C . ALA A 1 85 ? 1.731 -1.178 -12.611 1.00 92.69 85 ALA A C 1
ATOM 635 O O . ALA A 1 85 ? 2.424 -1.972 -13.250 1.00 92.69 85 ALA A O 1
ATOM 636 N N . GLU A 1 86 ? 0.551 -0.735 -13.050 1.00 92.56 86 GLU A N 1
ATOM 637 C CA . GLU A 1 86 ? -0.008 -1.067 -14.363 1.00 92.56 86 GLU A CA 1
ATOM 638 C C . GLU A 1 86 ? 0.872 -0.539 -15.502 1.00 92.56 86 GLU A C 1
ATOM 640 O O . GLU A 1 86 ? 1.171 -1.288 -16.435 1.00 92.56 86 GLU A O 1
ATOM 645 N N . ASP A 1 87 ? 1.356 0.702 -15.395 1.00 91.12 87 ASP A N 1
ATOM 646 C CA . ASP A 1 87 ? 2.293 1.289 -16.359 1.00 91.12 87 ASP A CA 1
ATOM 647 C C . ASP A 1 87 ? 3.618 0.507 -16.413 1.00 91.12 87 ASP A C 1
ATOM 649 O O . ASP A 1 87 ? 4.176 0.281 -17.491 1.00 91.12 87 ASP A O 1
ATOM 653 N N . ALA A 1 88 ? 4.083 0.014 -15.261 1.00 92.50 88 ALA A N 1
ATOM 654 C CA . ALA A 1 88 ? 5.229 -0.888 -15.144 1.00 92.50 88 ALA A CA 1
ATOM 655 C C . ALA A 1 88 ? 4.932 -2.335 -15.600 1.00 92.50 88 ALA A C 1
ATOM 657 O O . ALA A 1 88 ? 5.801 -3.203 -15.498 1.00 92.50 88 ALA A O 1
ATOM 658 N N . GLN A 1 89 ? 3.720 -2.615 -16.095 1.00 93.50 89 GLN A N 1
ATOM 659 C CA . GLN A 1 89 ? 3.243 -3.934 -16.527 1.00 93.50 89 GLN A CA 1
ATOM 660 C C . GLN A 1 89 ? 3.283 -5.007 -15.425 1.00 93.50 89 GLN A C 1
ATOM 662 O O . GLN A 1 89 ? 3.361 -6.206 -15.711 1.00 93.50 89 GLN A O 1
ATOM 667 N N . VAL A 1 90 ? 3.205 -4.596 -14.156 1.00 92.62 90 VAL A N 1
ATOM 668 C CA . VAL A 1 90 ? 3.160 -5.504 -13.009 1.00 92.62 90 VAL A CA 1
ATOM 669 C C . VAL A 1 90 ? 1.700 -5.759 -12.628 1.00 92.62 90 VAL A C 1
ATOM 671 O O . VAL A 1 90 ? 0.981 -4.821 -12.290 1.00 92.62 90 VAL A O 1
ATOM 674 N N . PRO A 1 91 ? 1.226 -7.019 -12.644 1.00 87.88 91 PRO A N 1
ATOM 675 C CA . PRO A 1 91 ? -0.176 -7.315 -12.385 1.00 87.88 91 PRO A CA 1
ATOM 676 C C . PRO A 1 91 ? -0.561 -7.039 -10.925 1.00 87.88 91 PRO A C 1
ATOM 678 O O . PRO A 1 91 ? 0.048 -7.566 -9.981 1.00 87.88 91 PRO A O 1
ATOM 681 N N . VAL A 1 92 ? -1.629 -6.259 -10.757 1.00 90.56 92 VAL A N 1
ATOM 682 C CA . VAL A 1 92 ? -2.261 -5.946 -9.475 1.00 90.56 92 VAL A CA 1
ATOM 683 C C . VAL A 1 92 ? -3.678 -6.526 -9.460 1.00 90.56 92 VAL A C 1
ATOM 685 O O . VAL A 1 92 ? -4.640 -5.895 -9.878 1.00 90.56 92 VAL A O 1
ATOM 688 N N . ASP A 1 93 ? -3.810 -7.753 -8.957 1.00 88.12 93 ASP A N 1
ATOM 689 C CA . ASP A 1 93 ? -5.091 -8.471 -8.900 1.00 88.12 93 ASP A CA 1
ATOM 690 C C . ASP A 1 93 ? -5.882 -8.133 -7.621 1.00 88.12 93 ASP A C 1
ATOM 692 O O . ASP A 1 93 ? -6.124 -8.998 -6.771 1.00 88.12 93 ASP A O 1
ATOM 696 N N . ILE A 1 94 ? -6.237 -6.861 -7.426 1.00 88.00 94 ILE A N 1
ATOM 697 C CA . ILE A 1 94 ? -7.129 -6.447 -6.336 1.00 88.00 94 ILE A CA 1
ATOM 698 C C . ILE A 1 94 ? -7.941 -5.217 -6.727 1.00 88.00 94 ILE A C 1
ATOM 700 O O . ILE A 1 94 ? -7.395 -4.226 -7.199 1.00 88.00 94 ILE A O 1
ATOM 704 N N . GLU A 1 95 ? -9.246 -5.260 -6.479 1.00 90.25 95 GLU A N 1
ATOM 705 C CA . GLU A 1 95 ? -10.124 -4.109 -6.657 1.00 90.25 95 GLU A CA 1
ATOM 706 C C . GLU A 1 95 ? -10.371 -3.447 -5.297 1.00 90.25 95 GLU A C 1
ATOM 708 O O . GLU A 1 95 ? -10.710 -4.116 -4.319 1.00 90.25 95 GLU A O 1
ATOM 713 N N . LEU A 1 96 ? -10.216 -2.122 -5.206 1.00 89.88 96 LEU A N 1
ATOM 714 C CA . LEU A 1 96 ? -10.360 -1.414 -3.925 1.00 89.88 96 LEU A CA 1
ATOM 715 C C . LEU A 1 96 ? -11.770 -1.535 -3.335 1.00 89.88 96 LEU A C 1
ATOM 717 O O . LEU A 1 96 ? -11.921 -1.547 -2.116 1.00 89.88 96 LEU A O 1
ATOM 721 N N . GLN A 1 97 ? -12.787 -1.687 -4.187 1.00 88.50 97 GLN A N 1
ATOM 722 C CA . GLN A 1 97 ? -14.181 -1.891 -3.782 1.00 88.50 97 GLN A CA 1
ATOM 723 C C . GLN A 1 97 ? -14.420 -3.200 -3.013 1.00 88.50 97 GLN A C 1
ATOM 725 O O . GLN A 1 97 ? -15.362 -3.277 -2.226 1.00 88.50 97 GLN A O 1
ATOM 730 N N . ASP A 1 98 ? -13.547 -4.197 -3.176 1.00 90.94 98 ASP A N 1
ATOM 731 C CA . ASP A 1 98 ? -13.649 -5.477 -2.469 1.00 90.94 98 ASP A CA 1
ATOM 732 C C . ASP A 1 98 ? -13.030 -5.426 -1.062 1.00 90.94 98 ASP A C 1
ATOM 734 O O . ASP A 1 98 ? -13.155 -6.371 -0.277 1.00 90.94 98 ASP A O 1
ATOM 738 N N . ILE A 1 99 ? -12.360 -4.325 -0.708 1.00 92.25 99 ILE A N 1
ATOM 739 C CA . ILE A 1 99 ? -11.675 -4.172 0.575 1.00 92.25 99 ILE A CA 1
ATOM 740 C C . ILE A 1 99 ? -12.683 -3.746 1.638 1.00 92.25 99 ILE A C 1
ATOM 742 O O . ILE A 1 99 ? -12.863 -2.564 1.903 1.00 92.25 99 ILE A O 1
ATOM 746 N N . VAL A 1 100 ? -13.326 -4.717 2.285 1.00 94.69 100 VAL A N 1
ATOM 747 C CA . VAL A 1 100 ? -14.372 -4.467 3.300 1.00 94.69 100 VAL A CA 1
ATOM 748 C C . VAL A 1 100 ? -13.962 -4.853 4.728 1.00 94.69 100 VAL A C 1
ATOM 750 O O . VAL A 1 100 ? -14.684 -4.549 5.680 1.00 94.69 100 VAL A O 1
ATOM 753 N N . SER A 1 101 ? -12.811 -5.514 4.911 1.00 95.31 101 SER A N 1
ATOM 754 C CA . SER A 1 101 ? -12.307 -5.903 6.235 1.00 95.31 101 SER A CA 1
ATOM 755 C C . SER A 1 101 ? -10.779 -5.890 6.350 1.00 95.31 101 SER A C 1
ATOM 757 O O . SER A 1 101 ? -10.048 -5.829 5.359 1.00 95.31 101 SER A O 1
ATOM 759 N N . ASP A 1 102 ? -10.288 -6.032 7.584 1.00 96.69 102 ASP A N 1
ATOM 760 C CA . ASP A 1 102 ? -8.864 -6.184 7.917 1.00 96.69 102 ASP A CA 1
ATOM 761 C C . ASP A 1 102 ? -8.154 -7.289 7.125 1.00 96.69 102 ASP A C 1
ATOM 763 O O . ASP A 1 102 ? -6.958 -7.193 6.843 1.00 96.69 102 ASP A O 1
ATOM 767 N N . ARG A 1 103 ? -8.874 -8.356 6.757 1.00 96.38 103 ARG A N 1
ATOM 768 C CA . ARG A 1 103 ? -8.302 -9.458 5.979 1.00 96.38 103 ARG A CA 1
ATOM 769 C C . ARG A 1 103 ? -7.907 -8.995 4.581 1.00 96.38 103 ARG A C 1
ATOM 771 O O . ARG A 1 103 ? -6.839 -9.370 4.096 1.00 96.38 103 ARG A O 1
ATOM 778 N N . GLU A 1 104 ? -8.761 -8.213 3.933 1.00 95.94 104 GLU A N 1
ATOM 779 C CA . GLU A 1 104 ? -8.494 -7.663 2.608 1.00 95.94 104 GLU A CA 1
ATOM 780 C C . GLU A 1 104 ? -7.431 -6.564 2.680 1.00 95.94 104 GLU A C 1
ATOM 782 O O . GLU A 1 104 ? -6.540 -6.552 1.833 1.00 95.94 104 GLU A O 1
ATOM 787 N N . ILE A 1 105 ? -7.413 -5.752 3.747 1.00 95.81 105 ILE A N 1
ATOM 788 C CA . ILE A 1 105 ? -6.301 -4.823 4.011 1.00 95.81 105 ILE A CA 1
ATOM 789 C C . ILE A 1 105 ? -4.971 -5.581 4.093 1.00 95.81 105 ILE A C 1
ATOM 791 O O . ILE A 1 105 ? -4.003 -5.204 3.440 1.00 95.81 105 ILE A O 1
ATOM 795 N N . ALA A 1 106 ? -4.906 -6.681 4.847 1.00 96.62 106 ALA A N 1
ATOM 796 C CA . ALA A 1 106 ? -3.678 -7.463 4.975 1.00 96.62 106 ALA A CA 1
ATOM 797 C C . ALA A 1 106 ? -3.211 -8.059 3.632 1.00 96.62 106 ALA A C 1
ATOM 799 O O . ALA A 1 106 ? -2.007 -8.163 3.385 1.00 96.62 106 ALA A O 1
ATOM 800 N N . ARG A 1 107 ? -4.148 -8.432 2.749 1.00 96.25 107 ARG A N 1
ATOM 801 C CA . ARG A 1 107 ? -3.831 -8.869 1.379 1.00 96.25 107 ARG A CA 1
ATOM 802 C C . ARG A 1 107 ? -3.277 -7.725 0.539 1.00 96.25 107 ARG A C 1
ATOM 804 O O . ARG A 1 107 ? -2.263 -7.931 -0.122 1.00 96.25 107 ARG A O 1
ATOM 811 N N . LEU A 1 108 ? -3.895 -6.545 0.603 1.00 95.69 108 LEU A N 1
ATOM 812 C CA . LEU A 1 108 ? -3.403 -5.354 -0.086 1.00 95.69 108 LEU A CA 1
ATOM 813 C C . LEU A 1 108 ? -1.985 -4.999 0.384 1.00 95.69 108 LEU A C 1
ATOM 815 O O . LEU A 1 108 ? -1.097 -4.821 -0.441 1.00 95.69 108 LEU A O 1
ATOM 819 N N . VAL A 1 109 ? -1.733 -5.006 1.697 1.00 96.50 109 VAL A N 1
ATOM 820 C CA . VAL A 1 109 ? -0.392 -4.808 2.276 1.00 96.50 109 VAL A CA 1
ATOM 821 C C . VAL A 1 109 ? 0.616 -5.803 1.703 1.00 96.50 109 VAL A C 1
ATOM 823 O O . VAL A 1 109 ? 1.713 -5.419 1.305 1.00 96.50 109 VAL A O 1
ATOM 826 N N . ALA A 1 110 ? 0.268 -7.091 1.659 1.00 96.56 110 ALA A N 1
ATOM 827 C CA . ALA A 1 110 ? 1.157 -8.115 1.119 1.00 96.56 110 ALA A CA 1
ATOM 828 C C . ALA A 1 110 ? 1.443 -7.906 -0.377 1.00 96.56 110 ALA A C 1
ATOM 830 O O . ALA A 1 110 ? 2.577 -8.108 -0.812 1.00 96.56 110 ALA A O 1
ATOM 831 N N . LEU A 1 111 ? 0.437 -7.481 -1.147 1.00 95.69 111 LEU A N 1
ATOM 832 C CA . LEU A 1 111 ? 0.582 -7.160 -2.563 1.00 95.69 111 LEU A CA 1
ATOM 833 C C . LEU A 1 111 ? 1.517 -5.967 -2.755 1.00 95.69 111 LEU A C 1
ATOM 835 O O . LEU A 1 111 ? 2.481 -6.081 -3.506 1.00 95.69 111 LEU A O 1
ATOM 839 N N . LEU A 1 112 ? 1.291 -4.866 -2.039 1.00 95.50 112 LEU A N 1
ATOM 840 C CA . LEU A 1 112 ? 2.122 -3.665 -2.121 1.00 95.50 112 LEU A CA 1
ATOM 841 C C . LEU A 1 112 ? 3.575 -3.945 -1.700 1.00 95.50 112 LEU A C 1
ATOM 843 O O . LEU A 1 112 ? 4.506 -3.540 -2.386 1.00 95.50 112 LEU A O 1
ATOM 847 N N . LYS A 1 113 ? 3.797 -4.745 -0.649 1.00 95.88 113 LYS A N 1
ATOM 848 C CA . LYS A 1 113 ? 5.149 -5.194 -0.255 1.00 95.88 113 LYS A CA 1
ATOM 849 C C . LYS A 1 113 ? 5.829 -6.097 -1.280 1.00 95.88 113 LYS A C 1
ATOM 851 O O . LYS A 1 113 ? 7.053 -6.212 -1.282 1.00 95.88 113 LYS A O 1
ATOM 856 N N . ARG A 1 114 ? 5.051 -6.829 -2.079 1.00 95.75 114 ARG A N 1
ATOM 857 C CA . ARG A 1 114 ? 5.582 -7.610 -3.201 1.00 95.75 114 ARG A CA 1
ATOM 858 C C . ARG A 1 114 ? 5.944 -6.676 -4.350 1.00 95.75 114 ARG A C 1
ATOM 860 O O . ARG A 1 114 ? 7.027 -6.824 -4.897 1.00 95.75 114 ARG A O 1
ATOM 867 N N . LEU A 1 115 ? 5.066 -5.724 -4.661 1.00 94.62 115 LEU A N 1
ATOM 868 C CA . LEU A 1 115 ? 5.263 -4.714 -5.697 1.00 94.62 115 LEU A CA 1
ATOM 869 C C . LEU A 1 115 ? 6.532 -3.891 -5.444 1.00 94.62 115 LEU A C 1
ATOM 871 O O . LEU A 1 115 ? 7.357 -3.772 -6.339 1.00 94.62 115 LEU A O 1
ATOM 875 N N . SER A 1 116 ? 6.756 -3.429 -4.209 1.00 94.25 116 SER A N 1
ATOM 876 C CA . SER A 1 116 ? 7.963 -2.667 -3.848 1.00 94.25 116 SER A CA 1
ATOM 877 C C . SER A 1 116 ? 9.274 -3.443 -4.036 1.00 94.25 116 SER A C 1
ATOM 879 O O . SER A 1 116 ? 10.349 -2.852 -4.097 1.00 94.25 116 SER A O 1
ATOM 881 N N . LYS A 1 117 ? 9.207 -4.773 -4.145 1.00 94.56 117 LYS A N 1
ATOM 882 C CA . LYS A 1 117 ? 10.355 -5.664 -4.365 1.00 94.56 117 LYS A CA 1
ATOM 883 C C . LYS A 1 117 ? 10.412 -6.223 -5.782 1.00 94.56 117 LYS A C 1
ATOM 885 O O . LYS A 1 117 ? 11.316 -7.004 -6.075 1.00 94.56 117 LYS A O 1
ATOM 890 N N . ASP A 1 118 ? 9.441 -5.890 -6.627 1.00 95.56 118 ASP A N 1
ATOM 891 C CA . ASP A 1 118 ? 9.423 -6.340 -8.008 1.00 95.56 118 ASP A CA 1
ATOM 892 C C . ASP A 1 118 ? 10.467 -5.563 -8.811 1.00 95.56 118 ASP A C 1
ATOM 894 O O . ASP A 1 118 ? 10.490 -4.332 -8.812 1.00 95.56 118 ASP A O 1
ATOM 898 N N . SER A 1 119 ? 11.351 -6.289 -9.494 1.00 93.38 119 SER A N 1
ATOM 899 C CA . SER A 1 119 ? 12.434 -5.682 -10.265 1.00 93.38 119 SER A CA 1
ATOM 900 C C . SER A 1 119 ? 11.924 -4.836 -11.427 1.00 93.38 119 SER A C 1
ATOM 902 O O . SER A 1 119 ? 12.563 -3.854 -11.779 1.00 93.38 119 SER A O 1
ATOM 904 N N . SER A 1 120 ? 10.795 -5.215 -12.028 1.00 93.31 120 SER A N 1
ATOM 905 C CA . SER A 1 120 ? 10.208 -4.497 -13.166 1.00 93.31 120 SER A CA 1
ATOM 906 C C . SER A 1 120 ? 9.634 -3.166 -12.695 1.00 93.31 120 SER A C 1
ATOM 908 O O . SER A 1 120 ? 9.865 -2.135 -13.320 1.00 93.31 120 SER A O 1
ATOM 910 N N . PHE A 1 121 ? 8.964 -3.180 -11.538 1.00 94.12 121 PHE A N 1
ATOM 911 C CA . PHE A 1 121 ? 8.475 -1.967 -10.889 1.00 94.12 121 PHE A CA 1
ATOM 912 C C . PHE A 1 121 ? 9.622 -1.020 -10.517 1.00 94.12 121 PHE A C 1
ATOM 914 O O . PHE A 1 121 ? 9.576 0.157 -10.853 1.00 94.12 121 PHE A O 1
ATOM 921 N N . GLN A 1 122 ? 10.688 -1.531 -9.891 1.00 93.12 122 GLN A N 1
ATOM 922 C CA . GLN A 1 122 ? 11.856 -0.717 -9.531 1.00 93.12 122 GLN A CA 1
ATOM 923 C C . GLN A 1 122 ? 12.543 -0.106 -10.760 1.00 93.12 122 GLN A C 1
ATOM 925 O O . GLN A 1 122 ? 12.793 1.095 -10.776 1.00 93.12 122 GLN A O 1
ATOM 930 N N . GLN A 1 123 ? 12.775 -0.897 -11.814 1.00 91.56 123 GLN A N 1
ATOM 931 C CA . GLN A 1 123 ? 13.361 -0.402 -13.067 1.00 91.56 123 GLN A CA 1
ATOM 932 C C . GLN A 1 123 ? 12.498 0.679 -13.723 1.00 91.56 123 GLN A C 1
ATOM 934 O O . GLN A 1 123 ? 13.030 1.630 -14.291 1.00 91.56 123 GLN A O 1
ATOM 939 N N . TYR A 1 124 ? 11.170 0.547 -13.649 1.00 92.56 124 TYR A N 1
ATOM 940 C CA . TYR A 1 124 ? 10.259 1.566 -14.158 1.00 92.56 124 TYR A CA 1
ATOM 941 C C . TYR A 1 124 ? 10.398 2.887 -13.392 1.00 92.56 124 TYR A C 1
ATOM 943 O O . TYR A 1 124 ? 10.488 3.941 -14.019 1.00 92.56 124 TYR A O 1
AT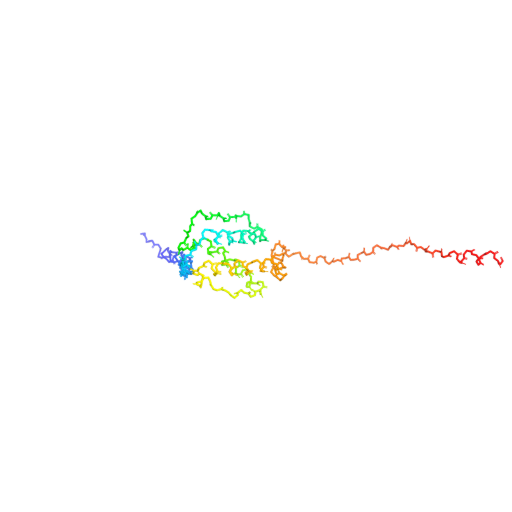OM 951 N N . LEU A 1 125 ? 10.475 2.839 -12.058 1.00 90.19 125 LEU A N 1
ATOM 952 C CA . LEU A 1 125 ? 10.681 4.038 -11.239 1.00 90.19 125 LEU A CA 1
ATOM 953 C C . LEU A 1 125 ? 12.023 4.718 -11.549 1.00 90.19 125 LEU A C 1
ATOM 955 O O . LEU A 1 125 ? 12.055 5.919 -11.806 1.00 90.19 125 LEU A O 1
ATOM 959 N N . GLU A 1 126 ? 13.111 3.950 -11.632 1.00 88.56 126 GLU A N 1
ATOM 960 C CA . GLU A 1 126 ? 14.445 4.470 -11.973 1.00 88.56 126 GLU A CA 1
ATOM 961 C C . GLU A 1 126 ? 14.484 5.120 -13.371 1.00 88.56 126 GLU A C 1
ATOM 963 O O . GLU A 1 126 ? 15.149 6.141 -13.584 1.00 88.56 126 GLU A O 1
ATOM 968 N N . ALA A 1 127 ? 13.750 4.545 -14.330 1.00 86.19 127 ALA A N 1
ATOM 969 C CA . ALA A 1 127 ? 13.630 5.079 -15.683 1.00 86.19 127 ALA A CA 1
ATOM 970 C C . ALA A 1 127 ? 12.816 6.383 -15.748 1.00 86.19 127 ALA A C 1
ATOM 972 O O . ALA A 1 127 ? 13.057 7.191 -16.642 1.00 86.19 127 ALA A O 1
ATOM 973 N N . GLN A 1 128 ? 11.874 6.597 -14.824 1.00 80.69 128 GLN A N 1
ATOM 974 C CA . GLN A 1 128 ? 11.087 7.833 -14.719 1.00 80.69 128 GLN A CA 1
ATOM 975 C C . GLN A 1 128 ? 11.859 8.957 -14.011 1.00 80.69 128 GLN A C 1
ATOM 977 O O . GLN A 1 128 ? 11.727 10.122 -14.385 1.00 80.69 128 GLN A O 1
ATOM 982 N N . GLU A 1 129 ? 12.688 8.627 -13.016 1.00 70.75 129 GLU A N 1
ATOM 983 C CA . GLU A 1 129 ? 13.540 9.610 -12.329 1.00 70.75 129 GLU A CA 1
ATOM 984 C C . GLU A 1 129 ? 14.713 10.092 -13.193 1.00 70.75 129 GLU A C 1
ATOM 986 O O . GLU A 1 129 ? 15.214 11.208 -13.022 1.00 70.75 129 GLU A O 1
ATOM 991 N N . SER A 1 130 ? 15.151 9.272 -14.147 1.00 56.50 130 SER A N 1
ATOM 992 C CA . SER A 1 130 ? 16.220 9.641 -15.065 1.00 56.50 130 SER A CA 1
ATOM 993 C C . SER A 1 130 ? 15.657 10.480 -16.221 1.00 56.50 130 SER A C 1
ATOM 995 O O . SER A 1 130 ? 14.893 9.951 -17.031 1.00 56.50 130 SER A O 1
ATOM 997 N N . PRO A 1 131 ? 16.051 11.762 -16.406 1.00 52.16 131 PRO A N 1
ATOM 998 C CA . PRO A 1 131 ? 15.849 12.405 -17.704 1.00 52.16 131 PRO A CA 1
ATOM 999 C C . PRO A 1 131 ? 16.503 11.520 -18.772 1.00 52.16 131 PRO A C 1
ATOM 1001 O O . PRO A 1 131 ? 17.470 10.830 -18.438 1.00 52.16 131 PRO A O 1
ATOM 1004 N N . PRO A 1 132 ? 16.035 11.521 -20.038 1.00 47.78 132 PRO A N 1
ATOM 1005 C CA . PRO A 1 132 ? 16.686 10.755 -21.087 1.00 47.78 132 PRO A CA 1
ATOM 1006 C C . PRO A 1 132 ? 18.127 11.248 -21.185 1.00 47.78 132 PRO A C 1
ATOM 1008 O O . PRO A 1 132 ? 18.414 12.261 -21.827 1.00 47.78 132 PRO A O 1
ATOM 1011 N N . MET A 1 133 ? 19.047 10.551 -20.518 1.00 48.56 133 MET A N 1
ATOM 1012 C CA . MET A 1 133 ? 20.443 10.612 -20.864 1.00 48.56 133 MET A CA 1
ATOM 1013 C C . MET A 1 133 ? 20.436 10.073 -22.280 1.00 48.56 133 MET A C 1
ATOM 1015 O O . MET A 1 133 ? 20.249 8.879 -22.505 1.00 48.56 133 MET A O 1
ATOM 1019 N N . MET A 1 134 ? 20.563 10.985 -23.249 1.00 44.72 134 MET A N 1
ATOM 1020 C CA . MET A 1 134 ? 21.226 10.632 -24.488 1.00 44.72 134 MET A CA 1
ATOM 1021 C C . MET A 1 134 ? 22.397 9.759 -24.060 1.00 44.72 134 MET A C 1
ATOM 1023 O O . MET A 1 134 ? 23.235 10.212 -23.277 1.00 44.72 134 MET A O 1
ATOM 1027 N N . GLU A 1 135 ? 22.388 8.503 -24.498 1.00 44.75 135 GLU A N 1
ATOM 1028 C CA . GLU A 1 135 ? 23.594 7.705 -24.604 1.00 44.75 135 GLU A CA 1
ATOM 1029 C C . GLU A 1 135 ? 24.568 8.555 -25.419 1.00 44.75 135 GLU A C 1
ATOM 1031 O O . GLU A 1 135 ? 24.611 8.509 -26.650 1.00 44.75 135 GLU A O 1
ATOM 1036 N N . GLU A 1 136 ? 25.312 9.417 -24.732 1.00 41.19 136 GLU A N 1
ATOM 1037 C CA . GLU A 1 136 ? 26.560 9.932 -25.226 1.00 41.19 136 GLU A CA 1
ATOM 1038 C C . GLU A 1 136 ? 27.410 8.680 -25.302 1.00 41.19 136 GLU A C 1
ATOM 1040 O O . GLU A 1 136 ? 27.843 8.129 -24.287 1.00 41.19 136 GLU A O 1
ATOM 1045 N N . ALA A 1 137 ? 27.436 8.142 -26.524 1.00 41.56 137 ALA A N 1
ATOM 1046 C CA . ALA A 1 137 ? 28.157 6.957 -26.908 1.00 41.56 137 ALA A CA 1
ATOM 1047 C C . ALA A 1 137 ? 29.433 6.902 -26.084 1.00 41.56 137 ALA A C 1
ATOM 1049 O O . ALA A 1 137 ? 30.209 7.860 -26.095 1.00 41.56 137 ALA A O 1
ATOM 1050 N N . ALA A 1 138 ? 29.621 5.796 -25.366 1.00 39.16 138 ALA A N 1
ATOM 1051 C CA . ALA A 1 138 ? 30.902 5.452 -24.798 1.00 39.16 138 ALA A CA 1
ATOM 1052 C C . ALA A 1 138 ? 31.914 5.467 -25.950 1.00 39.16 138 ALA A C 1
ATOM 1054 O O . ALA A 1 138 ? 32.110 4.478 -26.658 1.00 39.16 138 ALA A O 1
ATOM 1055 N N . ALA A 1 139 ? 32.523 6.630 -26.172 1.00 42.47 139 ALA A N 1
ATOM 1056 C CA . ALA A 1 139 ? 33.763 6.780 -26.875 1.00 42.47 139 ALA A CA 1
ATOM 1057 C C . ALA A 1 139 ? 34.758 6.049 -25.988 1.00 42.47 139 ALA A C 1
ATOM 1059 O O . ALA A 1 139 ? 35.343 6.599 -25.059 1.00 42.47 139 ALA A O 1
ATOM 1060 N N . VAL A 1 140 ? 34.886 4.753 -26.253 1.00 43.75 140 VAL A N 1
ATOM 1061 C CA . VAL A 1 140 ? 36.047 3.971 -25.877 1.00 43.75 140 VAL A CA 1
ATOM 1062 C C . VAL A 1 140 ? 37.211 4.555 -26.682 1.00 43.75 140 VAL A C 1
ATOM 1064 O O . VAL A 1 140 ? 37.694 3.957 -27.638 1.00 43.75 140 VAL A O 1
ATOM 1067 N N . GLU A 1 141 ? 37.666 5.755 -26.318 1.00 41.31 141 GLU A N 1
ATOM 1068 C CA . GLU A 1 141 ? 39.058 6.135 -26.505 1.00 41.31 141 GLU A CA 1
ATOM 1069 C C . GLU A 1 141 ? 39.842 5.351 -25.456 1.00 41.31 141 GLU A C 1
ATOM 1071 O O . GLU A 1 141 ? 40.232 5.845 -24.399 1.00 41.31 141 GLU A O 1
ATOM 1076 N N . ALA A 1 142 ? 40.027 4.063 -25.753 1.00 38.78 142 ALA A N 1
ATOM 1077 C CA . ALA A 1 142 ? 41.100 3.294 -25.167 1.00 38.78 142 ALA A CA 1
ATOM 1078 C C . ALA A 1 142 ? 42.401 4.008 -25.547 1.00 38.78 142 ALA A C 1
ATOM 1080 O O . ALA A 1 142 ? 42.884 3.922 -26.678 1.00 38.78 142 ALA A O 1
ATOM 1081 N N . LEU A 1 143 ? 42.926 4.760 -24.583 1.00 45.69 143 LEU A N 1
ATOM 1082 C CA . LEU A 1 143 ? 44.315 5.178 -24.528 1.00 45.69 143 LEU A CA 1
ATOM 1083 C C . LEU A 1 143 ? 45.191 3.980 -24.934 1.00 45.69 143 LEU A C 1
ATOM 1085 O O . LEU A 1 143 ? 44.978 2.883 -24.411 1.00 45.69 143 LEU A O 1
ATOM 1089 N N . PRO A 1 144 ? 46.165 4.135 -25.846 1.00 45.31 144 PRO A N 1
ATOM 1090 C CA . PRO A 1 144 ? 47.144 3.088 -26.072 1.00 45.31 144 PRO A CA 1
ATOM 1091 C C . PRO A 1 144 ? 47.973 2.927 -24.792 1.00 45.31 144 PRO A C 1
ATOM 1093 O O . PRO A 1 144 ? 48.931 3.665 -24.561 1.00 45.31 144 PRO A O 1
ATOM 1096 N N . GLU A 1 145 ? 47.603 1.953 -23.960 1.00 44.06 145 GLU A N 1
ATOM 1097 C CA . GLU A 1 145 ? 48.421 1.412 -22.873 1.00 44.06 145 GLU A CA 1
ATOM 1098 C C . GLU A 1 145 ? 49.587 0.624 -23.492 1.00 44.06 145 GLU A C 1
ATOM 1100 O O . GLU A 1 145 ? 49.657 -0.602 -23.519 1.00 44.06 145 GLU A O 1
ATOM 1105 N N . GLY A 1 146 ? 50.503 1.367 -24.105 1.00 49.56 146 GLY A N 1
ATOM 1106 C CA . GLY A 1 146 ? 51.791 0.862 -24.531 1.00 49.56 146 GLY A CA 1
ATOM 1107 C C . GLY A 1 146 ? 52.727 0.816 -23.335 1.00 49.56 146 GLY A C 1
ATOM 1108 O O . GLY A 1 146 ? 53.489 1.759 -23.133 1.00 49.56 146 GLY A O 1
ATOM 1109 N N . GLY A 1 147 ? 52.702 -0.279 -22.574 1.00 49.28 147 GLY A N 1
ATOM 1110 C CA . GLY A 1 147 ? 53.806 -0.560 -21.664 1.00 49.28 147 GLY A CA 1
ATOM 1111 C C . GLY A 1 147 ? 53.551 -1.529 -20.523 1.00 49.28 147 GLY A C 1
ATOM 1112 O O . GLY A 1 147 ? 53.651 -1.106 -19.387 1.00 49.28 147 GLY A O 1
ATOM 1113 N N . GLU A 1 148 ? 53.417 -2.824 -20.813 1.00 41.78 148 GLU A N 1
ATOM 1114 C CA . GLU A 1 148 ? 54.030 -3.871 -19.980 1.00 41.78 148 GLU A CA 1
ATOM 1115 C C . GLU A 1 148 ? 54.538 -4.993 -20.894 1.00 41.78 148 GLU A C 1
ATOM 1117 O O . GLU A 1 148 ? 53.850 -5.949 -21.243 1.00 41.78 148 GLU A O 1
ATOM 1122 N N . MET A 1 149 ? 55.780 -4.827 -21.349 1.00 48.69 149 MET A N 1
ATOM 1123 C CA . MET A 1 149 ? 56.543 -5.881 -22.002 1.00 48.69 149 MET A CA 1
ATOM 1124 C C . MET A 1 149 ? 57.016 -6.826 -20.893 1.00 48.69 149 MET A C 1
ATOM 1126 O O . MET A 1 149 ? 58.034 -6.574 -20.250 1.00 48.69 149 MET A O 1
ATOM 1130 N N . THR A 1 150 ? 56.257 -7.888 -20.622 1.00 44.50 150 THR A N 1
ATOM 1131 C CA . THR A 1 150 ? 56.721 -8.980 -19.762 1.00 44.50 150 THR A CA 1
ATOM 1132 C C . THR A 1 150 ? 57.839 -9.711 -20.499 1.00 44.50 150 THR A C 1
ATOM 1134 O O . THR A 1 150 ? 57.591 -10.634 -21.273 1.00 44.50 150 THR A O 1
ATOM 1137 N N . VAL A 1 151 ? 59.078 -9.266 -20.305 1.00 56.53 151 VAL A N 1
ATOM 1138 C CA . VAL A 1 151 ? 60.253 -10.047 -20.689 1.00 56.53 151 VAL A CA 1
ATOM 1139 C C . VAL A 1 151 ? 60.289 -11.239 -19.737 1.00 56.53 151 VAL A C 1
ATOM 1141 O O . VAL A 1 151 ? 60.581 -11.079 -18.554 1.00 56.53 151 VAL A O 1
ATOM 1144 N N . SER A 1 152 ? 59.913 -12.423 -20.219 1.00 50.97 152 SER A N 1
ATOM 1145 C CA . SER A 1 152 ? 60.089 -13.659 -19.459 1.00 50.97 152 SER A CA 1
ATOM 1146 C C . SER A 1 152 ? 61.584 -13.907 -19.250 1.00 50.97 152 SER A C 1
ATOM 1148 O O . SER A 1 152 ? 62.366 -13.842 -20.201 1.00 50.97 152 SER A O 1
ATOM 1150 N N . ASP A 1 153 ? 61.975 -14.219 -18.012 1.00 52.81 153 ASP A N 1
ATOM 1151 C CA . ASP A 1 153 ? 63.368 -14.471 -17.611 1.00 52.81 153 ASP A CA 1
ATOM 1152 C C . ASP A 1 153 ? 64.077 -15.549 -18.467 1.00 52.81 153 ASP A C 1
ATOM 1154 O O . ASP A 1 153 ? 65.306 -15.568 -18.546 1.00 52.81 153 ASP A O 1
ATOM 1158 N N . ASP A 1 154 ? 63.331 -16.395 -19.182 1.00 56.75 154 ASP A N 1
ATOM 1159 C CA . ASP A 1 154 ? 63.849 -17.384 -20.133 1.00 56.75 154 ASP A CA 1
ATOM 1160 C C . ASP A 1 154 ? 64.578 -16.783 -21.361 1.00 56.75 154 ASP A C 1
ATOM 1162 O O . ASP A 1 154 ? 65.525 -17.396 -21.862 1.00 56.75 154 ASP A O 1
ATOM 1166 N N . GLU A 1 155 ? 64.241 -15.572 -21.833 1.00 59.62 155 GLU A N 1
ATOM 1167 C CA . GLU A 1 155 ? 64.936 -14.944 -22.982 1.00 59.62 155 GLU A CA 1
ATOM 1168 C C . GLU A 1 155 ? 66.293 -14.312 -22.607 1.00 59.62 155 GLU A C 1
ATOM 1170 O O . GLU A 1 155 ? 67.206 -14.212 -23.438 1.00 59.62 155 GLU A O 1
ATOM 1175 N N . LEU A 1 156 ? 66.479 -13.947 -21.334 1.00 63.31 156 LEU A N 1
ATOM 1176 C CA . LEU A 1 156 ? 67.720 -13.356 -20.817 1.00 63.31 156 LEU A CA 1
ATOM 1177 C C . LEU A 1 156 ? 68.862 -14.378 -20.704 1.00 63.31 156 LEU A C 1
ATOM 1179 O O . LEU A 1 156 ? 70.034 -14.011 -20.842 1.00 63.31 156 LEU A O 1
ATOM 1183 N N . PHE A 1 157 ? 68.549 -15.665 -20.522 1.00 63.50 157 PHE A N 1
ATOM 1184 C CA . PHE A 1 157 ? 69.559 -16.728 -20.474 1.00 63.50 15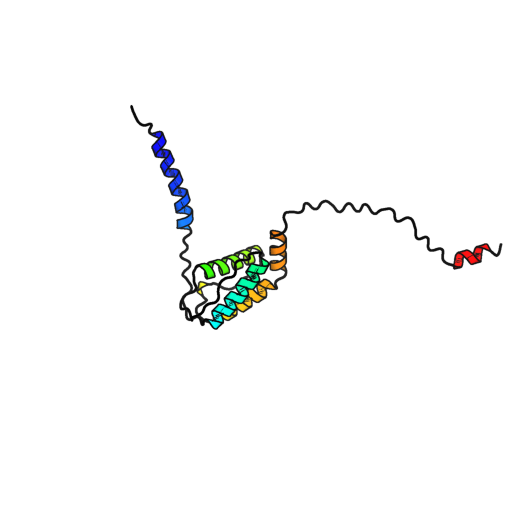7 PHE A CA 1
ATOM 1185 C C . PHE A 1 157 ? 70.056 -17.154 -21.863 1.00 63.50 157 PHE A C 1
ATOM 1187 O O . PHE A 1 157 ? 71.234 -17.489 -22.011 1.00 63.50 157 PHE A O 1
ATOM 1194 N N . ALA A 1 158 ? 69.217 -17.069 -22.900 1.00 71.19 158 ALA A N 1
ATOM 1195 C CA . ALA A 1 158 ? 69.595 -17.442 -24.267 1.00 71.19 158 ALA A CA 1
ATOM 1196 C C . ALA A 1 158 ? 70.634 -16.488 -24.895 1.00 71.19 158 ALA A C 1
ATOM 1198 O O . ALA A 1 158 ? 71.410 -16.890 -25.763 1.00 71.19 158 ALA A O 1
ATOM 1199 N N . SER A 1 159 ? 70.705 -15.241 -24.420 1.00 67.94 159 SER A N 1
ATOM 1200 C CA . SER A 1 159 ? 71.571 -14.194 -24.987 1.00 67.94 159 SER A CA 1
ATOM 1201 C C . SER A 1 159 ? 73.015 -14.205 -24.468 1.00 67.94 159 SER A C 1
ATOM 1203 O O . SER A 1 159 ? 73.833 -13.407 -24.921 1.00 67.94 159 SER A O 1
ATOM 1205 N N . ARG A 1 160 ? 73.360 -15.095 -23.526 1.00 64.88 160 ARG A N 1
ATOM 1206 C CA . ARG A 1 160 ? 74.704 -15.154 -22.916 1.00 64.88 160 ARG A CA 1
ATOM 1207 C C . ARG A 1 160 ? 75.550 -16.353 -23.350 1.00 64.88 160 ARG A C 1
ATOM 1209 O O . ARG A 1 160 ? 76.690 -16.466 -22.907 1.00 64.88 160 ARG A O 1
ATOM 1216 N N . MET A 1 161 ? 75.006 -17.241 -24.185 1.00 64.69 161 MET A N 1
ATOM 1217 C CA . MET A 1 161 ? 75.677 -18.469 -24.635 1.00 64.69 161 MET A CA 1
ATOM 1218 C C . MET A 1 161 ? 75.917 -18.509 -26.156 1.00 64.69 161 MET A C 1
ATOM 1220 O O . MET A 1 161 ? 75.902 -19.580 -26.765 1.00 64.69 161 MET A O 1
ATOM 1224 N N . ARG A 1 162 ? 76.157 -17.344 -26.767 1.00 52.41 162 ARG A N 1
ATOM 1225 C CA . ARG A 1 162 ? 76.740 -17.219 -28.109 1.00 52.41 162 ARG A CA 1
ATOM 1226 C C . ARG A 1 162 ? 77.951 -16.306 -28.094 1.00 52.41 162 ARG A C 1
ATOM 1228 O O . ARG A 1 162 ? 77.893 -15.282 -27.382 1.00 52.41 162 ARG A O 1
#

Radius of gyration: 30.72 Å; chains: 1; bounding box: 101×71×46 Å